Protein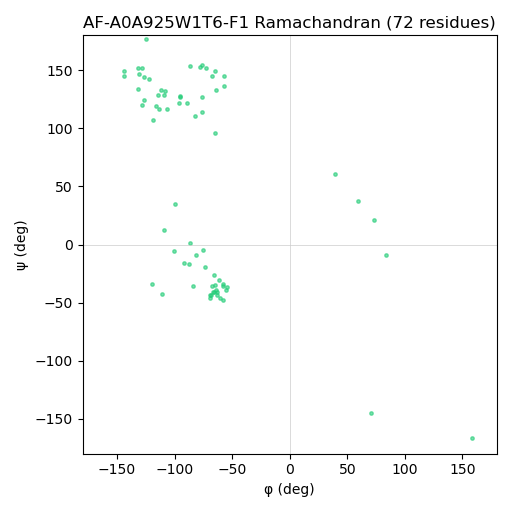 AF-A0A925W1T6-F1 (afdb_monomer)

Structure (mmCIF, N/CA/C/O backbone):
data_AF-A0A925W1T6-F1
#
_entry.id   AF-A0A925W1T6-F1
#
loop_
_atom_site.group_PDB
_atom_site.id
_atom_site.type_symbol
_atom_site.label_atom_id
_atom_site.label_alt_id
_atom_site.label_comp_id
_atom_site.label_asym_id
_atom_site.label_entity_id
_atom_site.label_seq_id
_atom_site.pdbx_PDB_ins_code
_atom_site.Cartn_x
_atom_site.Cartn_y
_atom_site.Cartn_z
_atom_site.occupancy
_atom_site.B_iso_or_equiv
_atom_site.auth_seq_id
_atom_site.auth_comp_id
_atom_site.auth_asym_id
_atom_site.auth_atom_id
_atom_site.pdbx_PDB_model_num
ATOM 1 N N . SER A 1 1 ? 8.174 -1.710 4.780 1.00 85.25 1 SER A N 1
ATOM 2 C CA . SER A 1 1 ? 7.907 -1.159 6.124 1.00 85.25 1 SER A CA 1
ATOM 3 C C . SER A 1 1 ? 8.548 -2.030 7.186 1.00 85.25 1 SER A C 1
ATOM 5 O O . SER A 1 1 ? 8.759 -3.208 6.918 1.00 85.25 1 SER A O 1
ATOM 7 N N . SER A 1 2 ? 8.880 -1.479 8.354 1.00 92.88 2 SER A N 1
ATOM 8 C CA . SER A 1 2 ? 9.403 -2.259 9.484 1.00 92.88 2 SER A CA 1
ATOM 9 C C . SER A 1 2 ? 8.276 -3.001 10.213 1.00 92.88 2 SER A C 1
ATOM 11 O O . SER A 1 2 ? 7.131 -2.546 10.201 1.00 92.88 2 SER A O 1
ATOM 13 N N . ALA A 1 3 ? 8.594 -4.128 10.858 1.00 93.69 3 ALA A N 1
ATOM 14 C CA . ALA A 1 3 ? 7.612 -4.896 11.628 1.00 93.69 3 ALA A CA 1
ATOM 15 C C . ALA A 1 3 ? 6.945 -4.067 12.747 1.00 93.69 3 ALA A C 1
ATOM 17 O O . ALA A 1 3 ? 5.716 -4.010 12.736 1.00 93.69 3 ALA A O 1
ATOM 18 N N . PRO A 1 4 ? 7.680 -3.303 13.592 1.00 96.94 4 PRO A N 1
ATOM 19 C CA . PRO A 1 4 ? 7.054 -2.496 14.644 1.00 96.94 4 PRO A CA 1
ATOM 20 C C . PRO A 1 4 ? 6.032 -1.482 14.117 1.00 96.94 4 PRO A C 1
ATOM 22 O O . PRO A 1 4 ? 5.001 -1.252 14.740 1.00 96.94 4 PRO A O 1
ATOM 25 N N . PHE A 1 5 ? 6.283 -0.894 12.943 1.00 96.69 5 PHE A N 1
ATOM 26 C CA . PHE A 1 5 ? 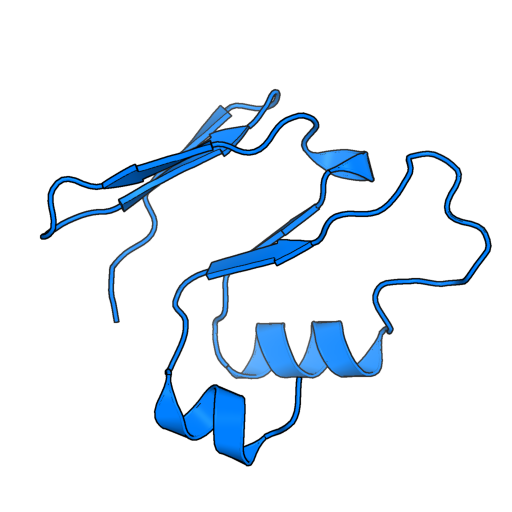5.336 0.035 12.331 1.00 96.69 5 PHE A CA 1
ATOM 27 C C . PHE A 1 5 ? 4.068 -0.681 11.852 1.00 96.69 5 PHE A C 1
ATOM 29 O O . PHE A 1 5 ? 2.961 -0.202 12.087 1.00 96.69 5 PHE A O 1
ATOM 36 N N . LEU A 1 6 ? 4.216 -1.845 11.211 1.00 95.88 6 LEU A N 1
ATOM 37 C CA . LEU A 1 6 ? 3.082 -2.655 10.759 1.00 95.88 6 LEU A CA 1
ATOM 38 C C . LEU A 1 6 ? 2.252 -3.193 11.930 1.00 95.88 6 LEU A C 1
ATOM 40 O O . LEU A 1 6 ? 1.032 -3.289 11.804 1.00 95.88 6 LEU A O 1
ATOM 44 N N . ASP A 1 7 ? 2.899 -3.520 13.049 1.00 94.94 7 ASP A N 1
ATOM 45 C CA . ASP A 1 7 ? 2.238 -3.931 14.291 1.00 94.94 7 ASP A CA 1
ATOM 46 C C . ASP A 1 7 ? 1.444 -2.777 14.910 1.00 94.94 7 ASP A C 1
ATOM 48 O O . ASP A 1 7 ? 0.313 -2.980 15.346 1.00 94.94 7 ASP A O 1
ATOM 52 N N . ALA A 1 8 ? 1.997 -1.561 14.898 1.00 96.81 8 ALA A N 1
ATOM 53 C CA . ALA A 1 8 ? 1.340 -0.387 15.461 1.00 96.81 8 ALA A CA 1
ATOM 54 C C . ALA A 1 8 ? 0.107 0.051 14.653 1.00 96.81 8 ALA A C 1
ATOM 56 O O . ALA A 1 8 ? -0.942 0.327 15.232 1.00 96.81 8 ALA A O 1
ATOM 57 N N . VAL A 1 9 ? 0.213 0.110 13.319 1.00 95.25 9 VAL A N 1
ATOM 58 C CA . VAL A 1 9 ? -0.867 0.651 12.467 1.00 95.25 9 VAL A CA 1
ATOM 59 C C . VAL A 1 9 ? -1.853 -0.406 11.974 1.00 95.25 9 VAL A C 1
ATOM 61 O O . VAL A 1 9 ? -2.927 -0.047 11.502 1.00 95.25 9 VAL A O 1
ATOM 64 N N . ARG A 1 10 ? -1.497 -1.698 12.064 1.00 94.38 10 ARG A N 1
ATOM 65 C CA . ARG A 1 10 ? -2.316 -2.861 11.662 1.00 94.38 10 ARG A CA 1
ATOM 66 C C . ARG A 1 10 ? -3.095 -2.619 10.360 1.00 94.38 10 ARG A C 1
ATOM 68 O O . ARG A 1 10 ? -4.325 -2.670 10.358 1.00 94.38 10 ARG A O 1
ATOM 75 N N . PRO A 1 11 ? -2.411 -2.351 9.238 1.00 95.12 11 PRO A N 1
ATOM 76 C CA . PRO A 1 11 ? -3.092 -1.892 8.041 1.00 95.12 11 PRO A CA 1
ATOM 77 C C . PRO A 1 11 ? -3.984 -2.997 7.458 1.00 95.12 11 PRO A C 1
ATOM 79 O O . PRO A 1 11 ? -3.661 -4.190 7.501 1.00 95.12 11 PRO A O 1
ATOM 82 N N . ALA A 1 12 ? -5.121 -2.595 6.894 1.00 94.44 12 ALA A N 1
ATOM 83 C CA . ALA A 1 12 ? -5.978 -3.485 6.114 1.00 94.44 12 ALA A CA 1
ATOM 84 C C . ALA A 1 12 ? -5.504 -3.596 4.656 1.00 94.44 12 ALA A C 1
ATOM 86 O O . ALA A 1 12 ? -5.556 -4.675 4.065 1.00 94.44 12 ALA A O 1
ATOM 87 N N . VAL A 1 13 ? -4.995 -2.489 4.103 1.00 95.62 13 VAL A N 1
ATOM 88 C CA . VAL A 1 13 ? -4.505 -2.378 2.724 1.00 95.62 13 VAL A CA 1
ATOM 89 C C . VAL A 1 13 ? -3.096 -1.789 2.672 1.00 95.62 13 VAL A C 1
ATOM 91 O O . VAL A 1 13 ? -2.717 -0.989 3.526 1.00 95.62 13 VAL A O 1
ATOM 94 N N . ALA A 1 14 ? -2.336 -2.146 1.640 1.00 96.38 14 ALA A N 1
ATOM 95 C CA . ALA A 1 14 ? -1.090 -1.495 1.254 1.00 96.38 14 ALA A CA 1
ATOM 96 C C . ALA A 1 14 ? -1.141 -1.130 -0.236 1.00 96.38 14 ALA A C 1
ATOM 98 O O . ALA A 1 14 ? -1.284 -2.002 -1.093 1.00 96.38 14 ALA A O 1
ATOM 99 N N . LEU A 1 15 ? -1.010 0.163 -0.537 1.00 96.25 15 LEU A N 1
ATOM 100 C CA . LEU A 1 15 ? -0.934 0.682 -1.903 1.00 96.25 15 LEU A CA 1
ATOM 101 C C . LEU A 1 15 ? 0.537 0.845 -2.284 1.00 96.25 15 LEU A C 1
AT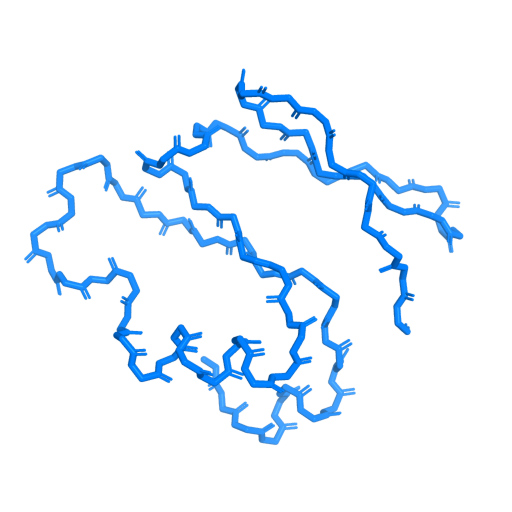OM 103 O O . LEU A 1 15 ? 1.304 1.478 -1.556 1.00 96.25 15 LEU A O 1
ATOM 107 N N . ILE A 1 16 ? 0.940 0.264 -3.406 1.00 95.69 16 ILE A N 1
ATOM 108 C CA . ILE A 1 16 ? 2.339 0.185 -3.819 1.00 95.69 16 ILE A CA 1
ATOM 109 C C . ILE A 1 16 ? 2.484 0.918 -5.152 1.00 95.69 16 ILE A C 1
ATOM 111 O O . ILE A 1 16 ? 2.050 0.431 -6.195 1.00 95.69 16 ILE A O 1
ATOM 115 N N . SER A 1 17 ? 3.100 2.098 -5.108 1.00 93.50 17 SER A N 1
ATOM 116 C CA . SER A 1 17 ? 3.409 2.870 -6.311 1.00 93.50 17 SER A CA 1
ATOM 117 C C . SER A 1 17 ? 4.695 2.346 -6.948 1.00 93.50 17 SER A C 1
ATOM 119 O O . SER A 1 17 ? 5.777 2.474 -6.374 1.00 93.50 17 SER A O 1
ATOM 121 N N . VAL A 1 18 ? 4.562 1.719 -8.111 1.00 93.44 18 VAL A N 1
ATOM 122 C CA . VAL A 1 18 ? 5.653 1.195 -8.944 1.00 93.44 18 VAL A CA 1
ATOM 123 C C . VAL A 1 18 ? 5.308 1.376 -10.427 1.00 93.44 18 VAL A C 1
ATOM 125 O O . VAL A 1 18 ? 4.136 1.377 -10.806 1.00 93.44 18 VAL A O 1
ATOM 128 N N . GLY A 1 19 ? 6.330 1.558 -11.266 1.00 89.75 19 GLY A N 1
ATOM 129 C CA . GLY A 1 19 ? 6.159 1.701 -12.716 1.00 89.75 19 GLY A CA 1
ATOM 130 C C . GLY A 1 19 ? 5.883 0.369 -13.422 1.00 89.75 19 GLY A C 1
ATOM 131 O O . GLY A 1 19 ? 6.307 -0.677 -12.937 1.00 89.75 19 GLY A O 1
ATOM 132 N N . ALA A 1 20 ? 5.212 0.421 -14.578 1.00 84.25 20 ALA A N 1
ATOM 133 C CA . ALA A 1 20 ? 4.892 -0.750 -15.408 1.00 84.25 20 ALA A CA 1
ATOM 134 C C . ALA A 1 20 ? 6.137 -1.575 -15.790 1.00 84.25 20 ALA A C 1
ATOM 136 O O . ALA A 1 20 ? 6.119 -2.799 -15.712 1.00 84.25 20 ALA A O 1
ATOM 137 N N . ASP A 1 21 ? 7.244 -0.893 -16.092 1.00 81.19 21 ASP A N 1
ATOM 138 C CA . ASP A 1 21 ? 8.517 -1.505 -16.491 1.00 81.19 21 ASP A CA 1
ATOM 139 C C . ASP A 1 21 ? 9.515 -1.584 -15.330 1.00 81.19 21 ASP A C 1
ATOM 141 O O . ASP A 1 21 ? 10.715 -1.373 -15.505 1.00 81.19 21 ASP A O 1
ATOM 145 N N . ASN A 1 22 ? 9.040 -1.801 -14.101 1.00 80.00 22 ASN A N 1
ATOM 146 C CA . ASN A 1 22 ? 9.905 -1.756 -12.928 1.00 80.00 22 ASN A CA 1
ATOM 147 C C . ASN A 1 22 ? 10.968 -2.875 -12.925 1.00 80.00 22 ASN A C 1
ATOM 149 O O . ASN A 1 22 ? 10.747 -3.979 -12.424 1.00 80.00 22 ASN A O 1
ATOM 153 N N . THR A 1 23 ? 12.164 -2.544 -13.405 1.00 81.25 23 THR A N 1
ATOM 154 C CA . THR A 1 23 ? 13.341 -3.423 -13.460 1.00 81.25 23 THR A CA 1
ATOM 155 C C . THR A 1 23 ? 14.107 -3.511 -12.139 1.00 81.25 23 THR A C 1
ATOM 157 O O . THR A 1 23 ? 14.960 -4.380 -11.985 1.00 81.25 23 THR A O 1
ATOM 160 N N . TYR A 1 24 ? 13.780 -2.672 -11.149 1.00 82.75 24 TYR A N 1
ATOM 161 C CA . TYR A 1 24 ? 14.453 -2.644 -9.843 1.00 82.75 24 TYR A CA 1
ATOM 162 C C . TYR A 1 24 ? 14.065 -3.811 -8.921 1.00 82.75 24 TYR A C 1
ATOM 164 O O . TYR A 1 24 ? 14.595 -3.936 -7.818 1.00 82.75 24 TYR A O 1
ATOM 172 N N . GLY A 1 25 ? 13.114 -4.658 -9.330 1.00 81.19 25 GLY A N 1
ATOM 173 C CA . GLY A 1 25 ? 12.653 -5.785 -8.514 1.00 81.19 25 GLY A CA 1
ATOM 174 C C . GLY A 1 25 ? 11.790 -5.367 -7.318 1.00 81.19 25 GLY A C 1
ATOM 175 O O . GLY A 1 25 ? 11.661 -6.117 -6.350 1.00 81.19 25 GLY A O 1
ATOM 176 N N . HIS A 1 26 ? 11.193 -4.170 -7.362 1.00 88.88 26 HIS A N 1
ATOM 177 C CA . HIS A 1 26 ? 10.215 -3.740 -6.360 1.00 88.88 26 HIS A CA 1
ATOM 178 C C . HIS A 1 26 ? 8.780 -4.191 -6.699 1.00 88.88 26 HIS A C 1
ATOM 180 O O . HIS A 1 26 ? 8.418 -4.333 -7.869 1.00 88.88 26 HIS A O 1
ATOM 186 N N . PRO A 1 27 ? 7.912 -4.349 -5.684 1.00 91.69 27 PRO A N 1
ATOM 187 C CA . PRO A 1 27 ? 8.228 -4.484 -4.260 1.00 91.69 27 PRO A CA 1
ATOM 188 C C . PRO A 1 27 ? 9.013 -5.774 -3.966 1.00 91.69 27 PRO A C 1
ATOM 190 O O . PRO A 1 27 ? 8.823 -6.789 -4.632 1.00 91.69 27 PRO A O 1
ATOM 193 N N . SER A 1 28 ? 9.869 -5.735 -2.938 1.00 92.62 28 SER A N 1
ATOM 194 C CA . SER A 1 28 ? 10.672 -6.898 -2.532 1.00 92.62 28 SER A CA 1
ATOM 195 C C . SER A 1 28 ? 9.781 -8.111 -2.202 1.00 92.62 28 SER A C 1
ATOM 197 O O . SER A 1 28 ? 8.808 -7.949 -1.452 1.00 92.62 28 SER A O 1
ATOM 199 N N . PRO A 1 29 ? 10.128 -9.332 -2.659 1.00 92.69 29 PRO A N 1
ATOM 200 C CA . PRO A 1 29 ? 9.377 -10.546 -2.339 1.00 92.69 29 PRO A CA 1
ATOM 201 C C . PRO A 1 29 ? 9.198 -10.784 -0.835 1.00 92.69 29 PRO A C 1
ATOM 203 O O . PRO A 1 29 ? 8.131 -11.221 -0.406 1.00 92.69 29 PRO A O 1
ATOM 206 N N . SER A 1 30 ? 10.201 -10.451 -0.014 1.00 94.19 30 SER A N 1
ATOM 207 C CA . SER A 1 30 ? 10.119 -10.630 1.442 1.00 94.19 30 SER A CA 1
ATOM 208 C C . SER A 1 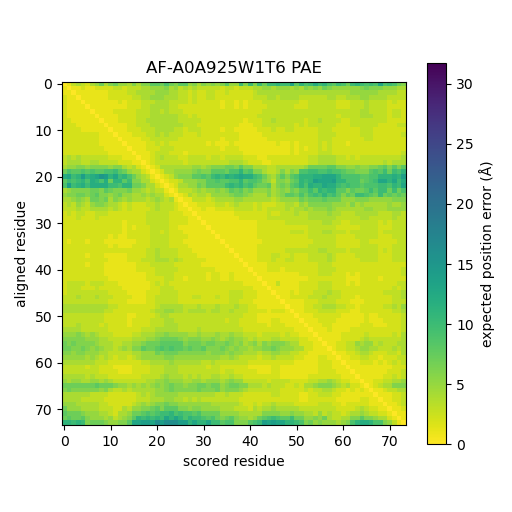30 ? 9.083 -9.706 2.087 1.00 94.19 30 SER A C 1
ATOM 210 O O . SER A 1 30 ? 8.370 -10.125 2.999 1.00 94.19 30 SER A O 1
ATOM 212 N N . VAL A 1 31 ? 8.946 -8.478 1.574 1.00 93.81 31 VAL A N 1
ATOM 213 C CA . VAL A 1 31 ? 7.922 -7.519 2.016 1.00 93.81 31 VAL A CA 1
ATOM 214 C C . VAL A 1 31 ? 6.533 -8.004 1.613 1.00 93.81 31 VAL A C 1
ATOM 216 O O . VAL A 1 31 ? 5.620 -7.983 2.434 1.00 93.81 31 VAL A O 1
ATOM 219 N N . MET A 1 32 ? 6.379 -8.501 0.382 1.00 95.62 32 MET A N 1
ATOM 220 C CA . MET A 1 32 ? 5.102 -9.048 -0.088 1.00 95.62 32 MET A CA 1
ATOM 221 C C . MET A 1 32 ? 4.670 -10.274 0.725 1.00 95.62 32 MET A C 1
ATOM 223 O O . MET A 1 32 ? 3.503 -10.381 1.098 1.00 95.62 32 MET A O 1
ATOM 227 N N . ALA A 1 33 ? 5.610 -11.161 1.063 1.00 95.50 33 ALA A N 1
ATOM 228 C CA . ALA A 1 33 ? 5.339 -12.316 1.914 1.00 95.50 33 ALA A CA 1
ATOM 229 C C . ALA A 1 33 ? 4.917 -11.904 3.335 1.00 95.50 33 ALA A C 1
ATOM 231 O O . ALA A 1 33 ? 4.007 -12.504 3.903 1.00 95.50 33 ALA A O 1
ATOM 232 N N . GLU A 1 34 ? 5.540 -10.870 3.907 1.00 95.94 34 GLU A N 1
ATOM 233 C CA . GLU A 1 34 ? 5.146 -10.336 5.216 1.00 95.94 34 GLU A CA 1
ATOM 234 C C . GLU A 1 34 ? 3.744 -9.714 5.187 1.00 95.94 34 GLU A C 1
ATOM 236 O O . GLU A 1 34 ? 2.948 -9.940 6.099 1.00 95.94 34 GLU A O 1
ATOM 241 N N . TYR A 1 35 ? 3.407 -8.976 4.128 1.00 96.81 35 TYR A N 1
ATOM 242 C CA . TYR A 1 35 ? 2.066 -8.411 3.963 1.00 96.81 35 TYR A CA 1
ATOM 243 C C . TYR A 1 35 ? 1.003 -9.504 3.839 1.00 96.81 35 TYR A C 1
ATOM 245 O O . TYR A 1 35 ? -0.015 -9.439 4.532 1.00 96.81 35 TYR A O 1
ATOM 253 N N . ALA A 1 36 ? 1.279 -10.549 3.055 1.00 95.62 36 ALA A N 1
ATOM 254 C CA . ALA A 1 36 ? 0.402 -11.709 2.936 1.00 95.62 36 ALA A CA 1
ATOM 255 C C . ALA A 1 36 ? 0.202 -12.422 4.286 1.00 95.62 36 ALA A C 1
ATOM 257 O O . ALA A 1 36 ? -0.937 -12.671 4.679 1.00 95.62 36 ALA A O 1
ATOM 258 N N . ARG A 1 37 ? 1.280 -12.670 5.050 1.00 96.00 37 ARG A N 1
ATOM 259 C CA . ARG A 1 37 ? 1.199 -13.285 6.393 1.00 96.00 37 ARG A CA 1
ATOM 260 C C . ARG A 1 37 ? 0.335 -12.490 7.371 1.00 96.00 37 ARG A C 1
ATOM 262 O O . ARG A 1 37 ? -0.328 -13.078 8.217 1.00 96.00 37 ARG A O 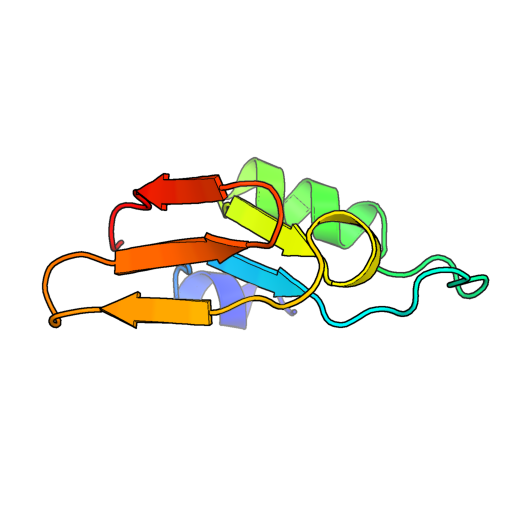1
ATOM 269 N N . ARG A 1 38 ? 0.331 -11.161 7.258 1.00 95.38 38 ARG A N 1
ATOM 270 C CA . ARG A 1 38 ? -0.459 -10.254 8.110 1.00 95.38 38 ARG A CA 1
ATOM 271 C C . ARG A 1 38 ? -1.889 -10.026 7.604 1.00 95.38 38 ARG A C 1
ATOM 273 O O . ARG A 1 38 ? -2.622 -9.221 8.189 1.00 95.38 38 ARG A O 1
ATOM 280 N N . GLY A 1 39 ? -2.282 -10.673 6.503 1.00 94.62 39 GLY A N 1
ATOM 281 C CA . GLY A 1 39 ? -3.577 -10.457 5.857 1.00 94.62 39 GLY A CA 1
ATOM 282 C C . GLY A 1 39 ? -3.770 -9.006 5.406 1.00 94.62 39 GLY A C 1
ATOM 283 O O . GLY A 1 39 ? -4.845 -8.438 5.595 1.00 94.62 39 GLY A O 1
ATOM 284 N N . ILE A 1 40 ? -2.705 -8.365 4.920 1.00 96.19 40 ILE A N 1
ATOM 285 C CA . ILE A 1 40 ? -2.751 -7.020 4.337 1.00 96.19 40 ILE A CA 1
ATOM 286 C C . ILE A 1 40 ? -3.029 -7.183 2.841 1.00 96.19 40 ILE A C 1
ATOM 288 O O . ILE A 1 40 ? -2.254 -7.830 2.137 1.00 96.19 40 ILE A O 1
ATOM 292 N N . HIS A 1 41 ? -4.113 -6.587 2.344 1.00 95.31 41 HIS A N 1
ATOM 293 C CA . HIS A 1 41 ? -4.431 -6.612 0.915 1.00 95.31 41 HIS A CA 1
ATOM 294 C C . HIS A 1 41 ? -3.535 -5.634 0.158 1.00 95.31 41 HIS A C 1
ATOM 296 O O . HIS A 1 41 ? -3.451 -4.459 0.512 1.00 95.31 41 HIS A O 1
ATOM 302 N N . THR A 1 42 ? -2.852 -6.102 -0.881 1.00 96.31 42 THR A N 1
ATOM 303 C CA . THR A 1 42 ? -1.887 -5.287 -1.627 1.00 96.31 42 THR A CA 1
ATOM 304 C C . THR A 1 42 ? -2.413 -4.920 -3.004 1.00 96.31 42 THR A C 1
ATOM 306 O O . THR A 1 42 ? -2.812 -5.813 -3.745 1.00 96.31 42 THR A O 1
ATOM 309 N N . PHE A 1 43 ? -2.302 -3.645 -3.367 1.00 96.44 43 PHE A N 1
ATOM 310 C CA . PHE A 1 43 ? -2.606 -3.127 -4.704 1.00 96.44 43 PHE A CA 1
ATOM 311 C C . PHE A 1 43 ? -1.372 -2.430 -5.270 1.00 96.44 43 PHE A C 1
ATOM 313 O O . PHE A 1 43 ? -0.633 -1.785 -4.518 1.00 96.44 43 PHE A O 1
ATOM 320 N N . ARG A 1 44 ? -1.124 -2.557 -6.573 1.00 95.31 44 ARG A N 1
ATOM 321 C CA . ARG A 1 44 ? 0.062 -2.005 -7.234 1.00 95.31 44 ARG A CA 1
ATOM 322 C C . ARG A 1 44 ? -0.295 -1.239 -8.497 1.00 95.31 44 ARG A C 1
ATOM 324 O O . ARG A 1 44 ? -1.008 -1.749 -9.352 1.00 95.31 44 ARG A O 1
ATOM 331 N N . THR A 1 45 ? 0.281 -0.055 -8.672 1.00 95.00 45 THR A N 1
ATOM 332 C CA . THR A 1 45 ? -0.030 0.799 -9.831 1.00 95.00 45 THR A CA 1
ATOM 333 C C . THR A 1 45 ? 0.403 0.215 -11.175 1.00 95.00 45 THR A C 1
ATOM 335 O O . THR A 1 45 ? -0.20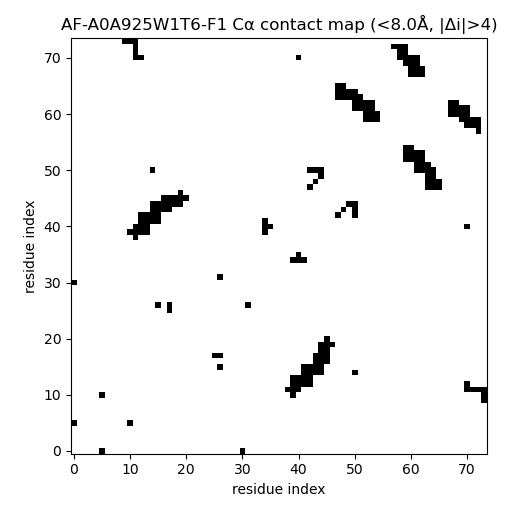7 0.525 -12.193 1.00 95.00 45 THR A O 1
ATOM 338 N N . ASP A 1 46 ? 1.418 -0.651 -11.194 1.00 93.12 46 ASP A N 1
ATOM 339 C CA . ASP A 1 46 ? 1.889 -1.331 -12.408 1.00 93.12 46 ASP A CA 1
ATOM 340 C C . ASP A 1 46 ? 0.951 -2.445 -12.894 1.00 93.12 46 ASP A C 1
ATOM 342 O O . ASP A 1 46 ? 1.023 -2.843 -14.053 1.00 93.12 46 ASP A O 1
ATOM 346 N N . ARG A 1 47 ? 0.074 -2.949 -12.018 1.00 92.69 47 ARG A N 1
ATOM 347 C CA . ARG A 1 47 ? -0.870 -4.037 -12.321 1.00 92.69 47 ARG A CA 1
ATOM 348 C C . ARG A 1 47 ? -2.314 -3.562 -12.350 1.00 92.69 47 ARG A C 1
ATOM 350 O O . ARG A 1 47 ? -3.067 -3.936 -13.238 1.00 92.69 47 ARG A O 1
ATOM 357 N N . ASP A 1 48 ? -2.675 -2.732 -11.382 1.00 95.12 48 ASP A N 1
ATOM 358 C CA . ASP A 1 48 ? -4.047 -2.319 -11.097 1.00 95.12 48 ASP A CA 1
ATOM 359 C C . ASP A 1 48 ? -4.369 -0.919 -11.660 1.00 95.12 48 ASP A C 1
ATOM 361 O O . ASP A 1 48 ? -5.512 -0.457 -11.601 1.00 95.12 48 ASP A O 1
ATOM 365 N N . GLY A 1 49 ? -3.366 -0.224 -12.211 1.00 93.44 49 GLY A N 1
ATOM 366 C CA . GLY A 1 49 ? -3.489 1.144 -12.707 1.00 93.44 49 GLY A CA 1
ATOM 367 C C . GLY A 1 49 ? -3.647 2.170 -11.581 1.00 93.44 49 GLY A C 1
ATOM 368 O O . GLY A 1 49 ? -3.052 2.052 -10.511 1.00 93.44 49 GLY A O 1
ATOM 369 N N . SER A 1 50 ? -4.432 3.222 -11.822 1.00 94.69 50 SER A N 1
ATOM 370 C CA . SER A 1 50 ? -4.722 4.234 -10.800 1.00 94.69 50 SER A CA 1
ATOM 371 C C . SER A 1 50 ? -5.489 3.628 -9.623 1.00 94.69 50 SER A C 1
ATOM 373 O O . SER A 1 50 ? -6.480 2.929 -9.818 1.00 94.69 50 SER A O 1
ATOM 375 N N . LEU A 1 51 ? -5.046 3.936 -8.402 1.00 97.00 51 LEU A N 1
ATOM 376 C CA . LEU A 1 51 ? -5.636 3.441 -7.159 1.00 97.00 51 LEU A CA 1
ATOM 377 C C . LEU A 1 51 ? -6.36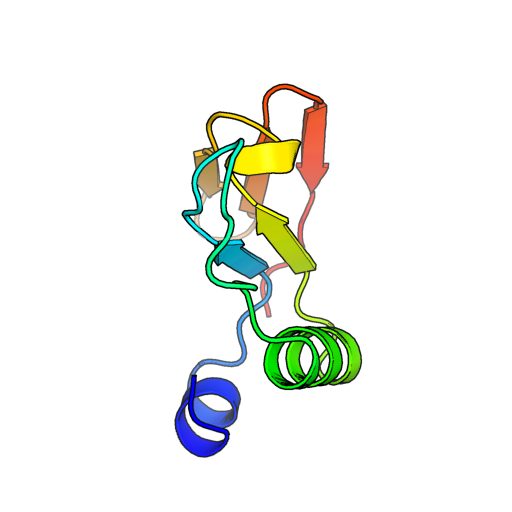2 4.576 -6.433 1.00 97.00 51 LEU A C 1
ATOM 379 O O . LEU A 1 51 ? -5.765 5.624 -6.181 1.00 97.00 51 LEU A O 1
ATOM 383 N N . VAL A 1 52 ? -7.619 4.359 -6.046 1.00 97.00 52 VAL A N 1
ATOM 384 C CA . VAL A 1 52 ? -8.398 5.298 -5.223 1.00 97.00 52 VAL A CA 1
ATOM 385 C C . VAL A 1 52 ? -8.940 4.567 -4.003 1.00 97.00 52 VAL A C 1
ATOM 387 O O . VAL A 1 52 ? -9.654 3.579 -4.138 1.00 97.00 52 VAL A O 1
ATOM 390 N N . VAL A 1 53 ? -8.644 5.074 -2.806 1.00 95.94 53 VAL A N 1
ATOM 391 C CA . VAL A 1 53 ? -9.277 4.600 -1.568 1.00 95.94 53 VAL A CA 1
ATOM 392 C C . VAL A 1 53 ? -10.441 5.517 -1.241 1.00 95.94 53 VAL A C 1
ATOM 394 O O . VAL A 1 53 ? -10.257 6.722 -1.066 1.00 95.94 53 VAL A O 1
ATOM 397 N N . ARG A 1 54 ? -11.641 4.950 -1.149 1.00 95.50 54 ARG A N 1
ATOM 398 C CA . ARG A 1 54 ? -12.850 5.675 -0.749 1.00 95.50 54 ARG A CA 1
ATOM 399 C C . ARG A 1 54 ? -13.276 5.141 0.602 1.00 95.50 54 ARG A C 1
ATOM 401 O O . ARG A 1 54 ? -13.285 3.937 0.829 1.00 95.50 54 ARG A O 1
ATOM 408 N N . THR A 1 55 ? -13.582 6.045 1.517 1.00 93.56 55 THR A N 1
ATOM 409 C CA . THR A 1 55 ? -13.945 5.698 2.887 1.00 93.56 55 THR A CA 1
ATOM 410 C C . THR A 1 55 ? -15.007 6.650 3.402 1.00 93.56 55 THR A C 1
ATOM 412 O O . THR A 1 55 ? -15.003 7.835 3.072 1.00 93.56 55 THR A O 1
ATOM 415 N N . ASN A 1 56 ? -15.911 6.122 4.220 1.00 92.38 56 ASN A N 1
ATOM 416 C CA . ASN A 1 56 ? -16.878 6.905 4.989 1.00 92.38 56 ASN A CA 1
ATOM 417 C C . ASN A 1 56 ? -16.558 6.906 6.497 1.00 92.38 56 ASN A C 1
ATOM 419 O O . ASN A 1 56 ? -17.413 7.254 7.305 1.00 92.38 56 ASN A O 1
ATOM 423 N N . GLY A 1 57 ? -15.359 6.456 6.882 1.00 89.19 57 GLY A N 1
ATOM 424 C CA . GLY A 1 57 ? -14.931 6.310 8.277 1.00 89.19 57 GLY A CA 1
ATOM 425 C C . GLY A 1 57 ? -15.361 5.005 8.957 1.00 89.19 57 GLY A C 1
ATOM 426 O O . GLY A 1 57 ? -14.877 4.716 10.044 1.00 89.19 57 GLY A O 1
ATOM 427 N N . VAL A 1 58 ? -16.227 4.203 8.326 1.00 87.75 58 VAL A N 1
ATOM 428 C CA . VAL A 1 58 ? -16.691 2.897 8.845 1.00 87.75 58 VAL A CA 1
ATOM 429 C C . VAL A 1 58 ? -16.337 1.753 7.893 1.00 87.75 58 VAL A C 1
ATOM 431 O O . VAL A 1 58 ? -16.067 0.629 8.311 1.00 87.75 58 VAL A O 1
ATOM 434 N N . ARG A 1 59 ? -16.360 2.024 6.590 1.00 89.00 59 ARG A N 1
ATOM 435 C CA . ARG A 1 59 ? -16.029 1.084 5.519 1.00 89.00 59 ARG A CA 1
ATOM 436 C C . ARG A 1 59 ? -15.066 1.750 4.554 1.00 89.00 59 ARG A C 1
ATOM 438 O O . ARG A 1 59 ? -15.101 2.970 4.389 1.00 89.00 59 ARG A O 1
ATOM 445 N N . GLN A 1 60 ? -14.247 0.935 3.900 1.00 94.38 60 GLN A N 1
ATOM 446 C CA . GLN A 1 60 ? -13.385 1.382 2.817 1.00 94.38 60 GLN A CA 1
ATOM 447 C C . GLN A 1 60 ? -13.507 0.468 1.599 1.00 94.38 60 GLN A C 1
ATOM 449 O O . GLN A 1 60 ? -13.702 -0.745 1.714 1.00 94.38 60 GLN A O 1
ATOM 454 N N . GLU A 1 61 ? -13.364 1.075 0.431 1.00 96.44 61 GLU A N 1
ATOM 455 C CA . GLU A 1 61 ? -13.244 0.394 -0.849 1.00 96.44 61 GLU A CA 1
ATOM 456 C C . GLU A 1 61 ? -11.992 0.885 -1.576 1.00 96.44 61 GLU A C 1
ATOM 458 O O . GLU A 1 61 ? -11.617 2.059 -1.484 1.00 96.44 61 GLU A O 1
ATOM 463 N N . VAL A 1 62 ? -11.340 -0.026 -2.293 1.00 97.38 62 VAL A N 1
ATOM 464 C CA . VAL A 1 62 ? -10.243 0.304 -3.203 1.00 97.38 62 VAL A CA 1
ATOM 465 C C . VAL A 1 62 ? -10.763 0.179 -4.623 1.00 97.38 62 VAL A C 1
ATOM 467 O O . VAL A 1 62 ? -11.163 -0.900 -5.056 1.00 97.38 62 VAL A O 1
ATOM 470 N N . VAL A 1 63 ? -10.773 1.297 -5.338 1.00 97.69 63 VAL A N 1
ATOM 471 C CA . VAL A 1 63 ? -11.119 1.362 -6.755 1.00 97.69 63 VAL A CA 1
ATOM 472 C C . VAL A 1 63 ? -9.830 1.312 -7.561 1.00 97.69 63 VAL A C 1
ATOM 474 O O . VAL A 1 63 ? -8.901 2.085 -7.309 1.00 97.69 63 VAL A O 1
ATOM 477 N N . THR A 1 64 ? -9.788 0.398 -8.519 1.00 96.81 64 THR A N 1
ATOM 478 C CA . THR A 1 64 ? -8.698 0.223 -9.478 1.00 96.81 64 THR A CA 1
ATOM 479 C C . THR A 1 64 ? -9.248 0.295 -10.900 1.00 96.81 64 THR A C 1
ATOM 481 O O . THR A 1 64 ? -10.462 0.395 -11.101 1.00 96.81 64 THR A O 1
ATOM 484 N N . ARG A 1 65 ? -8.376 0.215 -11.910 1.00 93.88 65 ARG A N 1
ATOM 485 C CA . ARG A 1 65 ? -8.821 0.084 -13.305 1.00 93.88 65 ARG A CA 1
ATOM 486 C C . ARG A 1 65 ? -9.621 -1.204 -13.542 1.00 93.88 65 ARG A C 1
ATOM 488 O O . ARG A 1 65 ? -10.506 -1.223 -14.388 1.00 93.88 65 ARG A O 1
ATOM 495 N N . GLU A 1 66 ? -9.305 -2.256 -12.791 1.00 89.69 66 GLU A N 1
ATOM 496 C CA . GLU A 1 66 ? -9.875 -3.598 -12.957 1.00 89.69 66 GLU A CA 1
ATOM 497 C C . GLU A 1 66 ? -11.180 -3.804 -12.167 1.00 89.69 66 GLU A C 1
ATOM 499 O O . GLU A 1 66 ? -11.925 -4.740 -12.448 1.00 89.69 66 GLU A O 1
ATOM 504 N N . GLY A 1 67 ? -11.485 -2.952 -11.179 1.00 93.94 67 GLY A N 1
ATOM 505 C CA . GLY A 1 67 ? -12.735 -3.048 -10.424 1.00 93.94 67 GLY A CA 1
ATOM 506 C C . GLY A 1 67 ? -12.719 -2.377 -9.052 1.00 93.94 67 GLY A C 1
ATOM 507 O O . GLY A 1 67 ? -11.833 -1.591 -8.719 1.00 93.94 67 GLY A O 1
ATOM 508 N N . ILE A 1 68 ? -13.735 -2.696 -8.245 1.00 96.12 68 ILE A N 1
ATOM 509 C CA . ILE A 1 68 ? -13.926 -2.167 -6.889 1.00 96.12 68 ILE A CA 1
ATOM 510 C C . ILE A 1 68 ? -13.795 -3.307 -5.879 1.00 96.12 68 ILE A C 1
ATOM 512 O O . ILE A 1 68 ? -14.478 -4.326 -5.985 1.00 96.12 68 ILE A O 1
ATOM 516 N N . TRP A 1 69 ? -12.950 -3.106 -4.872 1.00 95.12 69 TRP A N 1
ATOM 517 C CA . TRP A 1 69 ? -12.661 -4.077 -3.824 1.00 95.12 69 TRP A CA 1
ATOM 518 C C . TRP A 1 69 ? -13.166 -3.569 -2.480 1.00 95.12 69 TRP A C 1
ATOM 520 O O . TRP A 1 69 ? -12.663 -2.573 -1.961 1.00 95.12 69 TRP A O 1
ATOM 530 N N . ASN A 1 70 ? -14.128 -4.276 -1.887 1.00 93.88 70 ASN A N 1
ATOM 531 C CA . ASN A 1 70 ? -14.559 -4.010 -0.517 1.00 93.88 70 ASN A CA 1
ATOM 532 C C . ASN A 1 70 ? -13.514 -4.560 0.449 1.00 93.88 70 ASN A C 1
ATOM 534 O O . ASN A 1 70 ? -13.339 -5.777 0.534 1.00 93.88 70 ASN A O 1
ATOM 538 N N . VAL A 1 71 ? -12.837 -3.680 1.187 1.00 88.75 71 VAL A N 1
ATOM 539 C CA . VAL A 1 71 ? -11.830 -4.101 2.162 1.00 88.75 71 VAL A CA 1
ATOM 540 C C . VAL A 1 71 ? -12.294 -3.708 3.562 1.00 88.75 71 VAL A C 1
ATOM 542 O O . VAL A 1 71 ? -12.485 -2.524 3.832 1.00 88.75 71 VAL A O 1
ATOM 545 N N . PRO A 1 72 ? -12.487 -4.666 4.484 1.00 81.56 72 PRO A N 1
ATOM 546 C CA . PRO A 1 72 ? -12.838 -4.344 5.861 1.00 81.56 72 PRO A CA 1
ATOM 547 C C . PRO A 1 72 ? -11.794 -3.422 6.503 1.00 81.56 72 PRO A C 1
ATOM 549 O O . PRO A 1 72 ? -10.596 -3.535 6.233 1.00 81.56 72 PRO A O 1
ATOM 552 N N . MET A 1 73 ? -12.234 -2.506 7.361 1.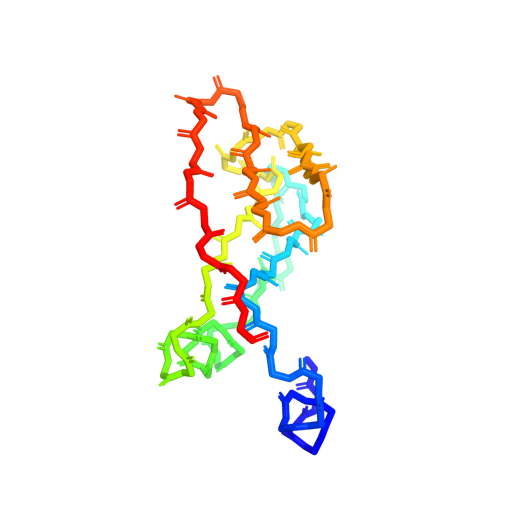00 81.25 73 MET A N 1
ATOM 553 C CA . MET A 1 73 ? -11.317 -1.807 8.267 1.00 81.25 73 MET A CA 1
ATOM 554 C C . MET A 1 73 ? -10.851 -2.769 9.375 1.00 81.25 73 MET A C 1
ATOM 556 O O . MET A 1 73 ? -11.565 -3.720 9.697 1.00 81.25 73 MET A O 1
ATOM 560 N N . LYS A 1 74 ? -9.644 -2.550 9.912 1.00 77.75 74 LYS A N 1
ATOM 561 C CA . LYS A 1 74 ? -9.059 -3.315 11.029 1.00 77.75 74 LYS A CA 1
ATOM 562 C C . LYS A 1 74 ? -9.069 -2.506 12.321 1.00 77.75 74 LYS A C 1
ATOM 564 O O . LYS A 1 74 ? -9.025 -1.262 12.218 1.00 77.75 74 LYS A O 1
#

Foldseek 3Di:
DDPVVCVVQVAQEDEAEDALPHPVCPPPPVVVVVCVVSNYHYDYCNPFNDWDWDDPPQWIWIQTPVGIHTTGGD

Solvent-accessible surface area (backbone atoms only — not comparable to full-atom values): 4545 Å² total; per-residue (Å²): 134,59,68,72,58,49,67,73,66,47,55,41,63,45,82,42,89,51,59,76,81,53,80,84,58,70,79,49,67,70,58,54,51,51,34,53,76,66,64,28,47,75,47,38,36,50,79,36,40,67,77,45,81,48,69,80,90,75,51,36,33,43,38,37,74,85,46,78,43,84,43,71,71,110

Nearest P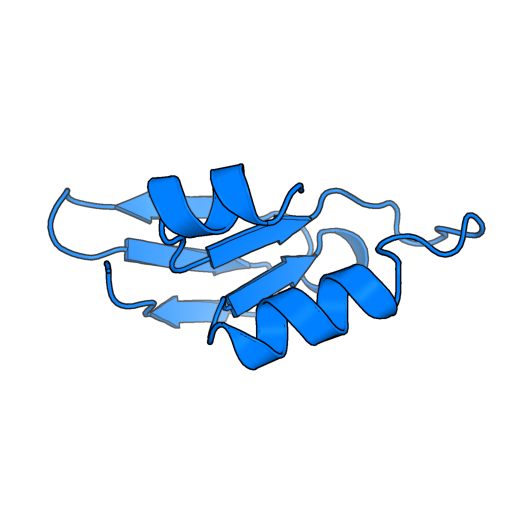DB structures (foldseek):
  3oc4-assembly1_A  TM=4.774E-01  e=1.528E-01  Enterococcus faecalis
  6kx7-assembly1_A  TM=7.331E-01  e=2.750E+00  Mus musculus
  7dli-assembly1_B  TM=6.688E-01  e=1.965E+00  Mus musculus
  4mlp-assembly1_C  TM=7.431E-01  e=4.709E+00  Mus musculus
  8xgc-assembly1_M  TM=3.617E-01  e=8.624E+00  Saccharomyces cerevisiae

Secondary structure (DSSP, 8-state):
--HHHHHHH--SEEEE---TT-TT-PSPHHHHHHHHHTT-EEEEHHHH-S-EEEE-SS-EEEE-SS-EEEE---

Sequence (74 aa):
SSAPFLDAVRPAVALISVGADNTYGHPSPSVMAEYARRGIHTFRTDRDGSLVVRTNGVRQEVVTREGIWNVPMK

Mean predicted aligned error: 3.31 Å

pLDDT: mean 92.68, std 4.93, range [77.75, 97.69]

Radius of gyration: 12.82 Å; Cα contacts (8 Å, |Δi|>4): 101; chains: 1; bounding box: 31×20×32 Å